Protein AF-A0A183EUF4-F1 (afdb_monomer)

Mean predicted aligned error: 15.84 Å

Structure (mmCIF, N/CA/C/O backbone):
data_AF-A0A183EUF4-F1
#
_entry.id   AF-A0A183EUF4-F1
#
loop_
_atom_site.group_PDB
_atom_site.id
_atom_site.type_symbol
_atom_site.label_atom_id
_atom_site.label_alt_id
_atom_site.label_comp_id
_atom_site.label_asym_id
_atom_site.label_entity_id
_atom_site.label_seq_id
_atom_site.pdbx_PDB_ins_code
_atom_site.Cartn_x
_atom_site.Cartn_y
_atom_site.Cartn_z
_atom_site.occupancy
_atom_site.B_iso_or_equiv
_atom_site.auth_seq_id
_atom_site.auth_comp_id
_atom_site.auth_asym_id
_atom_site.auth_atom_id
_atom_site.pdbx_PDB_model_num
ATOM 1 N N . MET A 1 1 ? 18.475 -4.404 16.623 1.00 36.00 1 MET A N 1
ATOM 2 C CA . MET A 1 1 ? 17.982 -5.031 15.381 1.00 36.00 1 MET A CA 1
ATOM 3 C C . MET A 1 1 ? 16.900 -6.007 15.794 1.00 36.00 1 MET A C 1
ATOM 5 O O . MET A 1 1 ? 17.217 -6.993 16.440 1.00 36.00 1 MET A O 1
ATOM 9 N N . MET A 1 2 ? 15.635 -5.647 15.590 1.00 32.44 2 MET A N 1
ATOM 10 C CA . MET A 1 2 ? 14.497 -6.483 15.981 1.00 32.44 2 MET A CA 1
ATOM 11 C C . MET A 1 2 ? 14.084 -7.273 14.743 1.00 32.44 2 MET A C 1
ATOM 13 O O . MET A 1 2 ? 13.654 -6.675 13.760 1.00 32.44 2 MET A O 1
ATOM 17 N N . LEU A 1 3 ? 14.305 -8.585 14.763 1.00 39.91 3 LEU A N 1
ATOM 18 C CA . LEU A 1 3 ? 13.891 -9.486 13.693 1.00 39.91 3 LEU A CA 1
ATOM 19 C C . LEU A 1 3 ? 12.475 -9.960 14.023 1.00 39.91 3 LEU A C 1
ATOM 21 O O . LEU A 1 3 ? 12.288 -10.732 14.961 1.00 39.91 3 LEU A O 1
ATOM 25 N N . TYR A 1 4 ? 11.480 -9.458 13.295 1.00 48.56 4 TYR A N 1
ATOM 26 C CA . TYR A 1 4 ? 10.120 -9.984 13.360 1.00 48.56 4 TYR A CA 1
ATOM 27 C C . TYR A 1 4 ? 9.988 -11.089 12.320 1.00 48.56 4 TYR A C 1
ATOM 29 O O . TYR A 1 4 ? 10.141 -10.850 11.125 1.00 48.56 4 TYR A O 1
ATOM 37 N N . GLN A 1 5 ? 9.743 -12.305 12.793 1.00 43.00 5 GLN A N 1
ATOM 38 C CA . GLN A 1 5 ? 9.510 -13.462 11.945 1.00 43.00 5 GLN A CA 1
ATOM 39 C C . GLN A 1 5 ? 8.032 -13.465 11.538 1.00 43.00 5 GLN A C 1
ATOM 41 O O . GLN A 1 5 ? 7.161 -13.682 12.377 1.00 43.00 5 GLN A O 1
ATOM 46 N N . GLY A 1 6 ? 7.754 -13.129 10.276 1.00 48.47 6 GLY A N 1
ATOM 47 C CA . GLY A 1 6 ? 6.413 -13.202 9.694 1.00 48.47 6 GLY A CA 1
ATOM 48 C C . GLY A 1 6 ? 6.081 -14.640 9.305 1.00 48.47 6 GLY A C 1
ATOM 49 O O . GLY A 1 6 ? 6.871 -15.285 8.621 1.00 48.47 6 GLY A O 1
ATOM 50 N N . ASP A 1 7 ? 4.943 -15.142 9.777 1.00 56.25 7 ASP A N 1
ATOM 51 C CA . ASP A 1 7 ? 4.400 -16.453 9.415 1.00 56.25 7 ASP A CA 1
ATOM 52 C C . ASP A 1 7 ? 3.824 -16.401 7.988 1.00 56.25 7 ASP A C 1
ATOM 54 O O . ASP A 1 7 ? 2.958 -15.576 7.692 1.00 56.25 7 ASP A O 1
ATOM 58 N N . THR A 1 8 ? 4.330 -17.253 7.095 1.00 58.22 8 THR A N 1
ATOM 59 C CA . THR A 1 8 ? 3.969 -17.353 5.669 1.00 58.22 8 THR A CA 1
ATOM 60 C C . THR A 1 8 ? 2.759 -18.271 5.459 1.00 58.22 8 THR A C 1
ATOM 62 O O . THR A 1 8 ? 2.765 -19.182 4.630 1.00 58.22 8 THR A O 1
ATOM 65 N N . GLY A 1 9 ? 1.701 -18.055 6.241 1.00 50.34 9 GLY A N 1
ATOM 66 C CA . GLY A 1 9 ? 0.510 -18.902 6.259 1.00 50.34 9 GLY A CA 1
ATOM 67 C C . GLY A 1 9 ? -0.759 -18.107 5.987 1.00 50.34 9 GLY A C 1
ATOM 68 O O . GLY A 1 9 ? -1.385 -17.629 6.927 1.00 50.34 9 GLY A O 1
ATOM 69 N N . LEU A 1 10 ? -1.159 -18.042 4.709 1.00 53.03 10 LEU A N 1
ATOM 70 C CA . LEU A 1 10 ? -2.311 -17.295 4.178 1.00 53.03 10 LEU A CA 1
ATOM 71 C C . LEU A 1 10 ? -2.114 -15.776 4.290 1.00 53.03 10 LEU A C 1
ATOM 73 O O . LEU A 1 10 ? -1.574 -15.284 5.272 1.00 53.03 10 LEU A O 1
ATOM 77 N N . ALA A 1 11 ? -2.559 -15.017 3.287 1.00 55.97 11 ALA A N 1
ATOM 78 C CA . ALA A 1 11 ? -2.646 -13.561 3.357 1.00 55.97 11 ALA A CA 1
ATOM 79 C C . ALA A 1 11 ? -3.595 -13.175 4.503 1.00 55.97 11 ALA A C 1
ATOM 81 O O . ALA A 1 11 ? -4.791 -12.976 4.302 1.00 55.97 11 ALA A O 1
ATOM 82 N N . ALA A 1 12 ? -3.087 -13.180 5.732 1.00 57.53 12 ALA A N 1
ATOM 83 C CA . ALA A 1 12 ? -3.870 -12.919 6.913 1.00 57.53 12 ALA A CA 1
ATOM 84 C C . ALA A 1 12 ? -4.299 -11.461 6.820 1.00 57.53 12 ALA A C 1
ATOM 86 O O . ALA A 1 12 ? -3.473 -10.551 6.908 1.00 57.53 12 ALA A O 1
ATOM 87 N N . GLU A 1 13 ? -5.588 -11.228 6.596 1.00 68.44 13 GLU A N 1
ATOM 88 C CA . GLU A 1 13 ? -6.146 -9.895 6.738 1.00 68.44 13 GLU A CA 1
ATOM 89 C C . GLU A 1 13 ? -5.864 -9.433 8.173 1.00 68.44 13 GLU A C 1
ATOM 91 O O . GLU A 1 13 ? -6.372 -9.982 9.156 1.00 68.44 13 GLU A O 1
ATOM 96 N N . ARG A 1 14 ? -4.972 -8.451 8.292 1.00 78.56 14 ARG A N 1
ATOM 97 C CA . ARG A 1 14 ? -4.547 -7.886 9.569 1.00 78.56 14 ARG A CA 1
ATOM 98 C C . ARG A 1 14 ? -5.489 -6.748 9.934 1.00 78.56 14 ARG A C 1
ATOM 100 O O . ARG A 1 14 ? -5.794 -5.883 9.112 1.00 78.56 14 ARG A O 1
ATOM 107 N N . TYR A 1 15 ? -5.921 -6.736 11.190 1.00 86.94 15 TYR A N 1
ATOM 108 C CA . TYR A 1 15 ? -6.834 -5.725 11.711 1.00 86.94 15 TYR A CA 1
ATOM 109 C C . TYR A 1 15 ? -6.322 -5.158 13.026 1.00 86.94 15 TYR A C 1
ATOM 111 O O . TYR A 1 15 ? -5.835 -5.892 13.886 1.00 8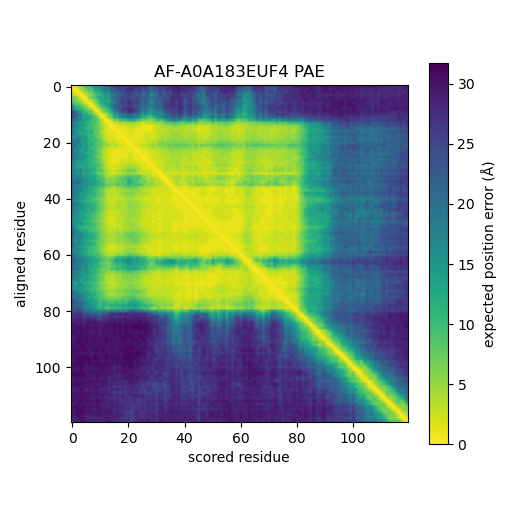6.94 15 TYR A O 1
ATOM 119 N N . LEU A 1 16 ? -6.517 -3.856 13.204 1.00 90.75 16 LEU A N 1
ATOM 120 C CA . LEU A 1 16 ? -6.493 -3.216 14.506 1.00 90.75 16 LEU A CA 1
ATOM 121 C C . LEU A 1 16 ? -7.840 -3.463 15.193 1.00 90.75 16 LEU A C 1
ATOM 123 O O . LEU A 1 16 ? -8.899 -3.176 14.630 1.00 90.75 16 LEU A O 1
ATOM 127 N N . ILE A 1 17 ? -7.805 -3.991 16.415 1.00 95.12 17 ILE A N 1
ATOM 128 C CA . ILE A 1 17 ? -9.001 -4.157 17.243 1.00 95.12 17 ILE A CA 1
ATOM 129 C C . ILE A 1 17 ? -9.105 -2.958 18.181 1.00 95.12 17 ILE A C 1
ATOM 131 O O . ILE A 1 17 ? -8.264 -2.780 19.060 1.00 95.12 17 ILE A O 1
ATOM 135 N N . ALA A 1 18 ? -10.140 -2.145 17.995 1.00 96.06 18 ALA A N 1
ATOM 136 C CA . ALA A 1 18 ? -10.455 -1.023 18.867 1.00 96.06 18 ALA A CA 1
ATOM 137 C C . ALA A 1 18 ? -11.593 -1.422 19.813 1.00 96.06 18 ALA A C 1
ATOM 139 O O . ALA A 1 18 ? -12.670 -1.815 19.365 1.00 96.06 18 ALA A O 1
ATOM 140 N N . VAL A 1 19 ? -11.352 -1.335 21.120 1.00 97.19 19 VAL A N 1
ATOM 141 C CA . VAL A 1 19 ? -12.298 -1.755 22.164 1.00 97.19 19 VAL A CA 1
ATOM 142 C C . VAL A 1 19 ? -12.730 -0.545 22.984 1.00 97.19 19 VAL A C 1
ATOM 144 O O . VAL A 1 19 ? -11.899 0.267 23.384 1.00 97.19 19 VAL A O 1
ATOM 147 N N . SER A 1 20 ? -14.028 -0.447 23.254 1.00 96.88 20 SER A N 1
ATOM 148 C CA . SER A 1 20 ? -14.636 0.511 24.178 1.00 96.88 20 SER A CA 1
ATOM 149 C C . SER A 1 20 ? -15.614 -0.201 25.116 1.00 96.88 20 SER A C 1
ATOM 151 O O . SER A 1 20 ? -15.918 -1.378 24.932 1.00 96.88 20 SER A O 1
ATOM 153 N N . GLU A 1 21 ? -16.160 0.516 26.098 1.00 97.69 21 GLU A N 1
ATOM 154 C CA . GLU A 1 21 ? -17.180 -0.032 27.005 1.00 97.69 21 GLU A CA 1
ATOM 155 C C . GLU A 1 21 ? -18.452 -0.498 26.280 1.00 97.69 21 GLU A C 1
ATOM 157 O O . GLU A 1 21 ? -19.147 -1.391 26.760 1.00 97.69 21 GLU A O 1
ATOM 162 N N . ARG A 1 22 ? -18.780 0.114 25.134 1.00 97.81 22 ARG A N 1
ATOM 163 C CA . ARG A 1 22 ? -20.043 -0.126 24.416 1.00 97.81 22 ARG A CA 1
ATOM 164 C C . ARG A 1 22 ? -19.874 -0.912 23.124 1.00 97.81 22 ARG A C 1
ATOM 166 O O . ARG A 1 22 ? -20.867 -1.380 22.574 1.00 97.81 22 ARG A O 1
ATOM 173 N N . SER A 1 23 ? -18.658 -1.015 22.598 1.00 97.00 23 SER A N 1
ATOM 174 C CA . SER A 1 23 ? -18.431 -1.592 21.275 1.00 97.00 23 SER A CA 1
ATOM 175 C C . SER A 1 23 ? -17.011 -2.104 21.078 1.00 97.00 23 SER A C 1
ATOM 177 O O . SER A 1 23 ? -16.056 -1.629 21.691 1.00 97.00 23 SER A O 1
ATOM 179 N N . VAL A 1 24 ? -16.888 -3.051 20.150 1.00 96.81 24 VAL A N 1
ATOM 180 C CA . VAL A 1 24 ? -15.620 -3.516 19.592 1.00 96.81 24 VAL A CA 1
ATOM 181 C C . VAL A 1 24 ? -15.679 -3.314 18.085 1.00 96.81 24 VAL A C 1
ATOM 183 O O . VAL A 1 24 ? -16.641 -3.734 17.443 1.00 96.81 24 VAL A O 1
ATOM 186 N N . ALA A 1 25 ? -14.656 -2.678 17.524 1.00 95.69 25 ALA A N 1
ATOM 187 C CA . ALA A 1 25 ? -14.523 -2.447 16.095 1.00 95.69 25 ALA A CA 1
ATOM 188 C C . ALA A 1 25 ? -13.251 -3.108 15.554 1.00 95.69 25 ALA A C 1
ATOM 190 O O . ALA A 1 25 ? -12.199 -3.097 16.195 1.00 95.69 25 ALA A O 1
ATOM 191 N N . ARG A 1 26 ? -13.357 -3.666 14.346 1.00 94.44 26 ARG A N 1
ATOM 192 C CA . ARG A 1 26 ? -12.224 -4.166 13.562 1.00 94.44 26 ARG A CA 1
ATOM 193 C C . ARG A 1 26 ? -11.915 -3.146 12.480 1.00 94.44 26 ARG A C 1
ATOM 195 O O . ARG A 1 26 ? -12.774 -2.867 11.649 1.00 94.44 26 ARG A O 1
ATOM 202 N N . VAL A 1 27 ? -10.704 -2.608 12.494 1.00 90.75 27 VAL A N 1
ATOM 203 C CA . VAL A 1 27 ? -10.246 -1.600 11.536 1.00 90.75 27 VAL A CA 1
ATOM 204 C C . VAL A 1 27 ? -9.145 -2.223 10.676 1.00 90.75 27 VAL A C 1
ATOM 206 O O . VAL A 1 27 ? -8.179 -2.737 11.244 1.00 90.75 27 VAL A O 1
ATOM 209 N N . PRO A 1 28 ? -9.268 -2.239 9.336 1.00 88.12 28 PRO A N 1
ATOM 210 C CA . PRO A 1 28 ? -8.175 -2.661 8.463 1.00 88.12 28 PRO A CA 1
ATOM 211 C C . PRO A 1 28 ? -6.914 -1.847 8.759 1.00 88.12 28 PRO A C 1
ATOM 213 O O . PRO A 1 28 ? -7.000 -0.632 8.949 1.00 88.12 28 PRO A O 1
ATOM 216 N N . ILE A 1 29 ? -5.753 -2.504 8.812 1.00 88.19 29 ILE A N 1
ATOM 217 C CA . ILE A 1 29 ? -4.496 -1.819 9.165 1.00 88.19 29 ILE A CA 1
ATOM 218 C C . ILE A 1 29 ? -4.038 -0.810 8.106 1.00 88.19 29 ILE A C 1
ATOM 220 O O . ILE A 1 29 ? -3.322 0.124 8.443 1.00 88.19 29 ILE A O 1
ATOM 224 N N . ALA A 1 30 ? -4.460 -0.982 6.851 1.00 88.38 30 ALA A N 1
ATOM 225 C CA . ALA A 1 30 ? -4.170 -0.063 5.760 1.00 88.38 30 ALA A CA 1
ATOM 226 C C . ALA A 1 30 ? -5.258 -0.140 4.679 1.00 88.38 30 ALA A C 1
ATOM 228 O O . ALA A 1 30 ? -5.987 -1.127 4.581 1.00 88.38 30 ALA A O 1
ATOM 229 N N . HIS A 1 31 ? -5.352 0.910 3.863 1.00 87.00 31 HIS A N 1
ATOM 230 C CA . HIS A 1 31 ? -6.313 1.033 2.761 1.00 87.00 31 HIS A CA 1
ATOM 231 C C . HIS A 1 31 ? -5.580 1.355 1.449 1.00 87.00 31 HIS A C 1
ATOM 233 O O . HIS A 1 31 ? -5.771 2.420 0.860 1.00 87.00 31 HIS A O 1
ATOM 239 N N . CYS A 1 32 ? -4.711 0.441 1.012 1.00 90.50 32 CYS A N 1
ATOM 240 C CA . CYS A 1 32 ? -3.818 0.657 -0.132 1.00 90.50 32 CYS A CA 1
ATOM 241 C C . CYS A 1 32 ? -4.568 0.759 -1.474 1.00 90.50 32 CYS A C 1
ATOM 243 O O . CYS A 1 32 ? -4.198 1.567 -2.322 1.00 90.50 32 CYS A O 1
ATOM 245 N N . ASP A 1 33 ? -5.680 0.031 -1.637 1.00 84.56 33 ASP A N 1
ATOM 246 C CA . ASP A 1 33 ? -6.453 -0.056 -2.891 1.00 84.56 33 ASP A CA 1
ATOM 247 C C . ASP A 1 33 ? -7.065 1.271 -3.377 1.00 84.56 33 ASP A C 1
ATOM 249 O O . ASP A 1 33 ? -7.621 1.345 -4.473 1.00 84.56 33 ASP A O 1
ATOM 253 N N . ARG A 1 34 ? -6.992 2.335 -2.573 1.00 83.19 34 ARG A N 1
ATOM 254 C CA . ARG A 1 34 ? -7.509 3.659 -2.930 1.00 83.19 34 ARG A CA 1
ATOM 255 C C . ARG A 1 34 ? -6.603 4.412 -3.917 1.00 83.19 34 ARG A C 1
ATOM 257 O O . ARG A 1 34 ? -7.056 5.387 -4.514 1.00 83.19 34 ARG A O 1
ATOM 264 N N . PHE A 1 35 ? -5.353 3.983 -4.088 1.00 85.94 35 PHE A N 1
ATOM 265 C CA . PHE A 1 35 ? -4.352 4.688 -4.892 1.00 85.94 35 PHE A CA 1
ATOM 266 C C . PHE A 1 35 ? -4.080 3.946 -6.196 1.00 85.94 35 PHE A C 1
ATOM 268 O O . PHE A 1 35 ? -3.801 2.747 -6.208 1.00 85.94 35 PHE A O 1
ATOM 275 N N . SER A 1 36 ? -4.193 4.675 -7.307 1.00 86.50 36 SER A N 1
ATOM 276 C CA . SER A 1 36 ? -4.275 4.081 -8.648 1.00 86.50 36 SER A CA 1
ATOM 277 C C . SER A 1 36 ? -3.010 4.261 -9.483 1.00 86.50 36 SER A C 1
ATOM 279 O O . SER A 1 36 ? -2.882 3.651 -10.542 1.00 86.50 36 SER A O 1
ATOM 281 N N . SER A 1 37 ? -2.055 5.059 -9.001 1.00 91.88 37 SER A N 1
ATOM 282 C CA . SER A 1 37 ? -0.755 5.248 -9.642 1.00 91.88 37 SER A CA 1
ATOM 283 C C . SER A 1 37 ? 0.402 4.907 -8.707 1.00 91.88 37 SER A C 1
ATOM 285 O O . SER A 1 37 ? 0.302 5.021 -7.484 1.00 91.88 37 SER A O 1
ATOM 287 N N . CYS A 1 38 ? 1.532 4.523 -9.303 1.00 93.44 38 CYS A N 1
ATOM 288 C CA . CYS A 1 38 ? 2.748 4.197 -8.563 1.00 93.44 38 CYS A CA 1
ATOM 289 C C . CYS A 1 38 ? 3.218 5.367 -7.689 1.00 93.44 38 CYS A C 1
ATOM 291 O O . CYS A 1 38 ? 3.491 5.183 -6.505 1.00 93.44 38 CYS A O 1
ATOM 293 N N . ALA A 1 39 ? 3.222 6.586 -8.238 1.00 93.25 39 ALA A N 1
ATOM 294 C CA . ALA A 1 39 ? 3.643 7.772 -7.500 1.00 93.25 39 ALA A CA 1
ATOM 295 C C . ALA A 1 39 ? 2.732 8.074 -6.300 1.00 93.25 39 ALA A C 1
ATOM 297 O O . ALA A 1 39 ? 3.233 8.372 -5.219 1.00 93.25 39 ALA A O 1
ATOM 298 N N . GLU A 1 40 ? 1.411 7.944 -6.461 1.00 93.50 40 GLU A N 1
ATOM 299 C CA . GLU A 1 40 ? 0.464 8.108 -5.352 1.00 93.50 40 GLU A CA 1
ATOM 300 C C . GLU A 1 40 ? 0.663 7.048 -4.267 1.00 93.50 40 GLU A C 1
ATOM 302 O O . GLU A 1 40 ? 0.617 7.383 -3.089 1.00 93.50 40 GLU A O 1
ATOM 307 N N . CYS A 1 41 ? 0.913 5.793 -4.651 1.00 94.19 41 CYS A N 1
ATOM 308 C CA . CYS A 1 41 ? 1.141 4.703 -3.705 1.00 94.19 41 CYS A CA 1
ATOM 309 C C . CYS A 1 41 ? 2.404 4.929 -2.861 1.00 94.19 41 CYS A C 1
ATOM 311 O O . CYS A 1 41 ? 2.371 4.815 -1.637 1.00 94.19 41 CYS A O 1
ATOM 313 N N . VAL A 1 42 ? 3.515 5.307 -3.501 1.00 94.38 42 VAL A N 1
ATOM 314 C CA . VAL A 1 42 ? 4.789 5.568 -2.814 1.00 94.38 42 VAL A CA 1
ATOM 315 C C . VAL A 1 42 ? 4.701 6.819 -1.929 1.00 94.38 42 VAL A C 1
ATOM 317 O O . VAL A 1 42 ? 5.234 6.828 -0.819 1.00 94.38 42 VAL A O 1
ATOM 320 N N . ALA A 1 43 ? 3.963 7.848 -2.360 1.00 93.38 43 ALA A N 1
ATOM 321 C CA . ALA A 1 43 ? 3.757 9.076 -1.591 1.00 93.38 43 ALA A CA 1
ATOM 322 C C . ALA A 1 43 ? 3.020 8.860 -0.256 1.00 93.38 43 ALA A C 1
ATOM 324 O O . ALA A 1 43 ? 3.120 9.710 0.631 1.00 93.38 43 ALA A O 1
ATOM 325 N N . LEU A 1 44 ? 2.323 7.729 -0.076 1.00 92.81 44 LEU A N 1
ATOM 326 C CA . LEU A 1 44 ? 1.694 7.375 1.202 1.00 92.81 44 LEU A CA 1
ATOM 327 C C . LEU A 1 44 ? 2.702 7.203 2.319 1.00 92.81 44 LEU A C 1
ATOM 329 O O . LEU A 1 44 ? 2.373 7.464 3.475 1.00 92.81 44 LEU A O 1
ATOM 333 N N . ARG A 1 45 ? 3.903 6.721 1.974 1.00 93.88 45 ARG A N 1
ATOM 334 C CA . ARG A 1 45 ? 4.944 6.368 2.941 1.00 93.88 45 ARG A CA 1
ATOM 335 C C . ARG A 1 45 ? 4.429 5.421 4.036 1.00 93.88 45 ARG A C 1
ATOM 337 O O . ARG A 1 45 ? 4.949 5.412 5.148 1.00 93.88 45 ARG A O 1
ATOM 344 N N . ASP A 1 46 ? 3.396 4.642 3.718 1.00 93.25 46 ASP A N 1
ATOM 345 C CA . ASP A 1 46 ? 2.784 3.669 4.612 1.00 93.25 46 ASP A CA 1
ATOM 346 C C . ASP A 1 46 ? 3.584 2.359 4.521 1.00 93.25 46 ASP A C 1
ATOM 348 O O . ASP A 1 46 ? 3.641 1.770 3.438 1.00 93.25 46 ASP A O 1
ATOM 352 N N . PRO A 1 47 ? 4.192 1.871 5.619 1.00 91.94 47 PRO A N 1
ATOM 353 C CA . PRO A 1 47 ? 4.946 0.619 5.621 1.00 91.94 47 PRO A CA 1
ATOM 354 C C . PRO A 1 47 ? 4.143 -0.604 5.168 1.00 91.94 47 PRO A C 1
ATOM 356 O O . PRO A 1 47 ? 4.731 -1.601 4.752 1.00 91.94 47 PRO A O 1
ATOM 359 N N . HIS A 1 48 ? 2.814 -0.546 5.254 1.00 90.94 48 HIS A N 1
ATOM 360 C CA . HIS A 1 48 ? 1.926 -1.628 4.854 1.00 90.94 48 HIS A CA 1
ATOM 361 C C . HIS A 1 48 ? 1.533 -1.578 3.377 1.00 90.94 48 HIS A C 1
ATOM 363 O O . HIS A 1 48 ? 1.031 -2.582 2.878 1.00 90.94 48 HIS A O 1
ATOM 369 N N . CYS A 1 49 ? 1.754 -0.464 2.674 1.00 92.38 49 CYS A N 1
ATOM 370 C CA . CYS A 1 49 ? 1.378 -0.311 1.270 1.00 92.38 49 CYS A CA 1
ATOM 371 C C . CYS A 1 49 ? 2.599 -0.246 0.363 1.00 92.38 49 CYS A C 1
ATOM 373 O O . CYS A 1 49 ? 3.530 0.516 0.617 1.00 92.38 49 CYS A O 1
ATOM 375 N N . ALA A 1 50 ? 2.562 -0.991 -0.736 1.00 93.00 50 ALA A N 1
ATOM 376 C CA . ALA A 1 50 ? 3.586 -0.923 -1.766 1.00 93.00 50 ALA A CA 1
ATOM 377 C C . ALA A 1 50 ? 2.966 -1.036 -3.160 1.00 93.00 50 ALA A C 1
ATOM 379 O O . ALA A 1 50 ? 1.880 -1.598 -3.334 1.00 93.00 50 ALA A O 1
ATOM 380 N N . TRP A 1 51 ? 3.647 -0.481 -4.160 1.00 93.38 51 TRP A N 1
ATOM 381 C CA . TRP A 1 51 ? 3.221 -0.608 -5.545 1.00 93.38 51 TRP A CA 1
ATOM 382 C C . TRP A 1 51 ? 3.733 -1.920 -6.126 1.00 93.38 51 TRP A C 1
ATOM 384 O O . TRP A 1 51 ? 4.939 -2.121 -6.234 1.00 93.38 51 TRP A O 1
ATOM 394 N N . ASP A 1 52 ? 2.823 -2.795 -6.527 1.00 91.19 52 ASP A N 1
ATOM 395 C CA . ASP A 1 52 ? 3.148 -4.042 -7.207 1.00 91.19 52 ASP A CA 1
ATOM 396 C C . ASP A 1 52 ? 3.442 -3.775 -8.690 1.00 91.19 52 ASP A C 1
ATOM 398 O O . ASP A 1 52 ? 2.598 -3.282 -9.452 1.00 91.19 52 ASP A O 1
ATOM 402 N N . LEU A 1 53 ? 4.668 -4.092 -9.112 1.00 87.94 53 LEU A N 1
ATOM 403 C CA . LEU A 1 53 ? 5.118 -3.866 -10.480 1.00 87.94 53 LEU A CA 1
ATOM 404 C C . LEU A 1 53 ? 4.509 -4.845 -11.489 1.00 87.94 53 LEU A C 1
ATOM 406 O O . LEU A 1 53 ? 4.466 -4.495 -12.672 1.00 87.94 53 LEU A O 1
ATOM 410 N N . GLU A 1 54 ? 4.034 -6.011 -11.061 1.00 87.94 54 GLU A N 1
ATOM 411 C CA . GLU A 1 54 ? 3.365 -6.996 -11.911 1.00 87.94 54 GLU A CA 1
ATOM 412 C C . GLU A 1 54 ? 1.895 -6.626 -12.102 1.00 87.94 54 GLU A C 1
ATOM 414 O O . GLU A 1 54 ? 1.447 -6.422 -13.233 1.00 87.94 54 GLU A O 1
ATOM 419 N N . THR A 1 55 ? 1.155 -6.458 -11.003 1.00 89.44 55 THR A N 1
ATOM 420 C CA . THR A 1 55 ? -0.295 -6.199 -11.062 1.00 89.44 55 THR A CA 1
ATOM 421 C C . THR A 1 55 ? -0.653 -4.737 -11.325 1.00 89.44 55 THR A C 1
ATOM 423 O O . THR A 1 55 ? -1.811 -4.439 -11.623 1.00 89.44 55 THR A O 1
ATOM 426 N N . LYS A 1 56 ? 0.327 -3.822 -11.261 1.00 90.62 56 LYS A N 1
ATOM 427 C CA . LYS A 1 56 ? 0.154 -2.369 -11.448 1.00 90.62 56 LYS A CA 1
ATOM 428 C C . LYS A 1 56 ? -0.895 -1.782 -10.503 1.00 90.62 56 LYS A C 1
ATOM 430 O O . LYS A 1 56 ? -1.760 -1.008 -10.917 1.00 90.62 56 LYS A O 1
ATOM 435 N N . ARG A 1 57 ? -0.827 -2.171 -9.231 1.00 91.69 57 ARG A N 1
ATOM 436 C CA . ARG A 1 57 ? -1.742 -1.720 -8.179 1.00 91.69 57 ARG A CA 1
ATOM 437 C C . ARG A 1 57 ? -0.984 -1.393 -6.903 1.00 91.69 57 ARG A C 1
ATOM 439 O O . ARG A 1 57 ? 0.049 -1.987 -6.611 1.00 91.69 57 ARG A O 1
ATOM 446 N N . CYS A 1 58 ? -1.540 -0.474 -6.120 1.00 93.06 58 CYS A N 1
ATOM 447 C CA . CYS A 1 58 ? -1.114 -0.281 -4.744 1.00 93.06 58 CYS A CA 1
ATOM 448 C C . CYS A 1 58 ? -1.765 -1.362 -3.877 1.00 93.06 58 CYS A C 1
ATOM 450 O O . CYS A 1 58 ? -2.992 -1.428 -3.796 1.00 93.06 58 CYS A O 1
ATOM 452 N N . VAL A 1 59 ? -0.959 -2.226 -3.265 1.00 91.44 59 VAL A N 1
ATOM 453 C CA . VAL A 1 59 ? -1.436 -3.407 -2.536 1.00 91.44 59 VAL A CA 1
ATOM 454 C C . VAL A 1 59 ? -0.940 -3.410 -1.096 1.00 91.44 59 VAL A C 1
ATOM 456 O O . VAL A 1 59 ? 0.069 -2.787 -0.762 1.00 91.44 59 VAL A O 1
ATOM 459 N N . LEU A 1 60 ? -1.669 -4.125 -0.238 1.00 90.75 60 LEU A N 1
ATOM 460 C CA . LEU A 1 60 ? -1.222 -4.434 1.114 1.00 90.75 60 LEU A CA 1
ATOM 461 C C . LEU A 1 60 ? -0.065 -5.440 1.038 1.00 90.75 60 LEU A C 1
ATOM 463 O O . LEU A 1 60 ? -0.231 -6.537 0.502 1.00 90.75 60 LEU A O 1
ATOM 467 N N . LEU A 1 61 ? 1.090 -5.082 1.596 1.00 87.62 61 LEU A N 1
ATOM 468 C CA . LEU A 1 61 ? 2.278 -5.928 1.611 1.00 87.62 61 LEU A CA 1
ATOM 469 C C . LEU A 1 61 ? 2.080 -7.087 2.598 1.00 87.62 61 LEU A C 1
ATOM 471 O O . LEU A 1 61 ? 2.279 -6.952 3.812 1.00 87.62 61 LEU A O 1
ATOM 475 N N . ASN A 1 62 ? 1.628 -8.217 2.063 1.00 76.75 62 ASN A N 1
ATOM 476 C CA . ASN A 1 62 ? 1.369 -9.451 2.807 1.00 76.75 62 ASN A CA 1
ATOM 477 C C . ASN A 1 62 ? 2.299 -10.599 2.405 1.00 76.75 62 ASN A C 1
ATOM 479 O O . ASN A 1 62 ? 2.455 -11.534 3.184 1.00 76.75 62 ASN A O 1
ATOM 483 N N . ASP A 1 63 ? 2.902 -10.512 1.223 1.00 68.81 63 ASP A N 1
ATOM 484 C CA . ASP A 1 63 ? 3.842 -11.484 0.682 1.00 68.81 63 ASP A CA 1
ATOM 485 C C . ASP A 1 63 ? 5.133 -10.753 0.289 1.00 68.81 63 ASP A C 1
ATOM 487 O O . ASP A 1 63 ? 5.096 -9.588 -0.115 1.00 68.81 63 ASP A O 1
ATOM 491 N N . LEU A 1 64 ? 6.271 -11.417 0.466 1.00 72.06 64 LEU A N 1
ATOM 492 C CA . LEU A 1 64 ? 7.583 -10.915 0.065 1.00 72.06 64 LEU A CA 1
ATOM 493 C C . LEU A 1 64 ? 8.033 -11.504 -1.281 1.00 72.06 64 LEU A C 1
ATOM 495 O O . LEU A 1 64 ? 9.056 -11.068 -1.805 1.00 72.06 64 LEU A O 1
ATOM 499 N N . ASP A 1 65 ? 7.263 -12.425 -1.867 1.00 80.00 65 ASP A N 1
ATOM 500 C CA . ASP A 1 65 ? 7.577 -13.107 -3.130 1.00 80.00 65 ASP A CA 1
ATOM 501 C C . ASP A 1 65 ? 7.206 -12.283 -4.388 1.00 80.00 65 ASP A C 1
ATOM 503 O O . ASP A 1 65 ? 6.888 -12.830 -5.444 1.00 80.00 65 ASP A O 1
ATOM 507 N N . GLY A 1 66 ? 7.275 -10.948 -4.310 1.00 83.19 66 GLY A N 1
ATOM 508 C CA . GLY A 1 66 ? 6.922 -10.030 -5.399 1.00 83.19 66 GLY A CA 1
ATOM 509 C C . GLY A 1 66 ? 7.928 -8.896 -5.606 1.00 83.19 66 GLY A C 1
ATOM 510 O O . GLY A 1 66 ? 8.822 -8.666 -4.791 1.00 83.19 66 GLY A O 1
ATOM 511 N N . THR A 1 67 ? 7.787 -8.164 -6.718 1.00 88.38 67 THR A N 1
ATOM 512 C CA . THR A 1 67 ? 8.595 -6.959 -6.975 1.00 88.38 67 THR A CA 1
ATOM 513 C C . THR A 1 67 ? 7.771 -5.717 -6.668 1.00 88.38 67 THR A C 1
ATOM 515 O O . THR A 1 67 ? 6.830 -5.386 -7.394 1.00 88.38 67 THR A O 1
ATOM 518 N N . TYR A 1 68 ? 8.152 -5.024 -5.600 1.00 91.00 68 TYR A N 1
ATOM 519 C CA . TYR A 1 68 ? 7.408 -3.892 -5.071 1.00 91.00 68 TYR A CA 1
ATOM 520 C C . TYR A 1 68 ? 8.241 -2.611 -5.090 1.00 91.00 68 TYR A C 1
ATOM 522 O O . TYR A 1 68 ? 9.430 -2.637 -4.780 1.00 91.00 68 TYR A O 1
ATOM 530 N N . GLU A 1 69 ? 7.600 -1.487 -5.405 1.00 92.25 69 GLU A N 1
ATOM 531 C CA . GLU A 1 69 ? 8.164 -0.147 -5.232 1.00 92.25 69 GLU A CA 1
ATOM 532 C C . GLU A 1 69 ? 7.573 0.486 -3.966 1.00 92.25 69 GLU A C 1
ATOM 534 O O . GLU A 1 69 ? 6.351 0.597 -3.812 1.00 92.25 69 GLU A O 1
ATOM 539 N N . GLN A 1 70 ? 8.447 0.897 -3.048 1.00 92.88 70 GLN A N 1
ATOM 540 C CA . GLN A 1 70 ? 8.074 1.555 -1.801 1.00 92.88 70 GLN A CA 1
ATOM 541 C C . GLN A 1 70 ? 9.230 2.431 -1.314 1.00 92.88 70 GLN A C 1
ATOM 543 O O . GLN A 1 70 ? 10.380 2.002 -1.285 1.00 92.88 70 GLN A O 1
ATOM 548 N N . ASP A 1 71 ? 8.910 3.635 -0.846 1.00 93.44 71 ASP A N 1
ATOM 549 C CA . ASP A 1 71 ? 9.839 4.466 -0.088 1.00 93.44 71 ASP A CA 1
ATOM 550 C C . ASP A 1 71 ? 9.112 5.124 1.088 1.00 93.44 71 ASP A C 1
ATOM 552 O O . ASP A 1 71 ? 8.453 6.152 0.965 1.00 93.44 71 ASP A O 1
ATOM 556 N N . ILE A 1 72 ? 9.267 4.525 2.265 1.00 94.56 72 ILE A N 1
ATOM 557 C CA . ILE A 1 72 ? 8.684 5.004 3.527 1.00 94.56 72 ILE A CA 1
ATOM 558 C C . ILE A 1 72 ? 9.397 6.283 4.011 1.00 94.56 72 ILE A C 1
ATOM 560 O O . ILE A 1 72 ? 8.830 7.137 4.703 1.00 94.56 72 ILE A O 1
ATOM 564 N N . SER A 1 73 ? 10.674 6.431 3.661 1.00 95.62 73 SER A N 1
ATOM 565 C CA . SER A 1 73 ? 11.560 7.440 4.235 1.00 95.62 73 SER A CA 1
ATOM 566 C C . SER A 1 73 ? 11.412 8.810 3.585 1.00 95.62 73 SER A C 1
ATOM 568 O O . SER A 1 73 ? 11.408 9.812 4.302 1.00 95.62 73 SER A O 1
ATOM 570 N N . THR A 1 74 ? 11.234 8.871 2.266 1.00 93.31 74 THR A N 1
ATOM 571 C CA . THR A 1 74 ? 11.063 10.145 1.553 1.00 93.31 74 THR A CA 1
ATOM 572 C C . THR A 1 74 ? 9.809 10.189 0.689 1.00 93.31 74 THR A C 1
ATOM 574 O O . THR A 1 74 ? 9.305 11.279 0.425 1.00 93.31 74 THR A O 1
ATOM 577 N N . GLY A 1 75 ? 9.237 9.032 0.341 1.00 91.12 75 GLY A N 1
ATOM 578 C CA . GLY A 1 75 ? 8.132 8.943 -0.613 1.00 91.12 75 GLY A CA 1
ATOM 579 C C . GLY A 1 75 ? 8.587 9.188 -2.051 1.00 91.12 75 GLY A C 1
ATOM 580 O O . GLY A 1 75 ? 7.788 9.617 -2.884 1.00 91.12 75 GLY A O 1
ATOM 581 N N . TRP A 1 76 ? 9.868 8.967 -2.356 1.00 90.38 76 TRP A N 1
ATOM 582 C CA . TRP A 1 76 ? 10.413 9.232 -3.676 1.00 90.38 76 TRP A CA 1
ATOM 583 C C . TRP A 1 76 ? 10.085 8.098 -4.647 1.00 90.38 76 TRP A C 1
ATOM 585 O O . TRP A 1 76 ? 10.673 7.025 -4.632 1.00 90.38 76 TRP A O 1
ATOM 595 N N . ALA A 1 77 ? 9.171 8.392 -5.565 1.00 88.69 77 ALA A N 1
ATOM 596 C CA . ALA A 1 77 ? 8.700 7.502 -6.618 1.00 88.69 77 ALA A CA 1
ATOM 597 C C . ALA A 1 77 ? 9.633 7.418 -7.852 1.00 88.69 77 ALA A C 1
ATOM 599 O O . ALA A 1 77 ? 9.147 7.447 -8.982 1.00 88.69 77 ALA A O 1
ATOM 600 N N . GLN A 1 78 ? 10.964 7.365 -7.689 1.00 84.56 78 GLN A N 1
ATOM 601 C CA . GLN A 1 78 ? 11.875 7.307 -8.850 1.00 84.56 78 GLN A CA 1
ATOM 602 C C . GLN A 1 78 ? 11.800 5.969 -9.596 1.00 84.56 78 GLN A C 1
ATOM 604 O O . GLN A 1 78 ? 11.923 5.951 -10.821 1.00 84.56 78 GLN A O 1
ATOM 609 N N . GLY A 1 79 ? 11.617 4.859 -8.871 1.00 81.38 79 GLY A N 1
ATOM 610 C CA . GLY A 1 79 ? 11.511 3.519 -9.453 1.00 81.38 79 GLY A CA 1
ATOM 611 C C . GLY A 1 79 ? 10.159 3.253 -10.113 1.00 81.38 79 GLY A C 1
ATOM 612 O O . GLY A 1 79 ? 9.999 2.274 -10.845 1.00 81.38 79 GLY A O 1
ATOM 613 N N . CYS A 1 80 ? 9.201 4.172 -9.960 1.00 86.69 80 CYS A N 1
ATOM 614 C CA . CYS A 1 80 ? 8.001 4.193 -10.775 1.00 86.69 80 CYS A CA 1
ATOM 615 C C . CYS A 1 80 ? 8.384 4.478 -12.227 1.00 86.69 80 CYS A C 1
ATOM 617 O O . CYS A 1 80 ? 8.517 5.634 -12.630 1.00 86.69 80 CY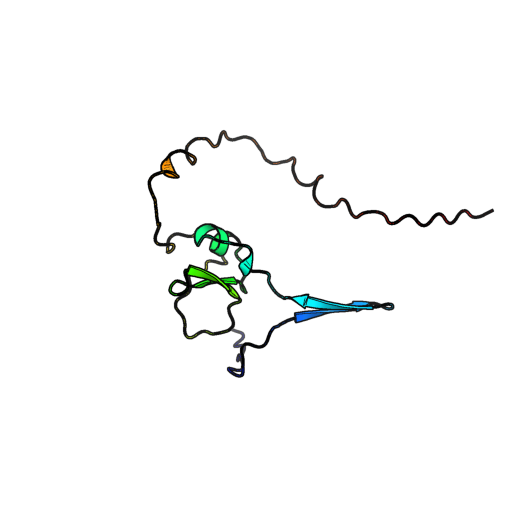S A O 1
ATOM 619 N N . VAL A 1 81 ? 8.538 3.411 -13.020 1.00 71.31 81 VAL A N 1
ATOM 620 C CA . VAL A 1 81 ? 8.651 3.488 -14.480 1.00 71.31 81 VAL A CA 1
ATOM 621 C C . VAL A 1 81 ? 7.481 4.315 -14.969 1.00 71.31 81 VAL A C 1
ATOM 623 O O . VAL A 1 81 ? 6.325 3.886 -14.945 1.00 71.31 81 VAL A O 1
ATOM 626 N N . SER A 1 82 ? 7.781 5.547 -15.339 1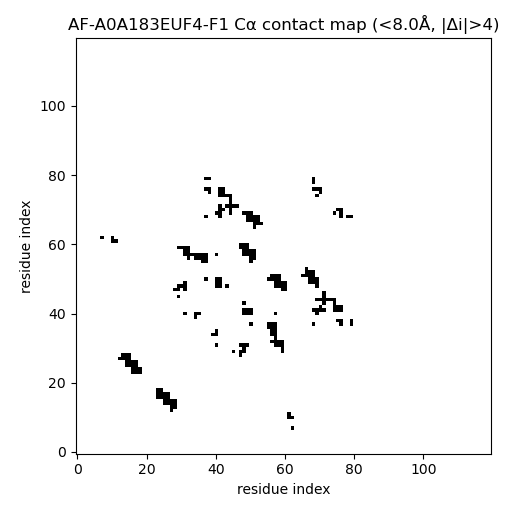.00 56.31 82 SER A N 1
ATOM 627 C CA . SER A 1 82 ? 6.779 6.492 -15.746 1.00 56.31 82 SER A CA 1
ATOM 628 C C . SER A 1 82 ? 6.177 5.979 -17.043 1.00 56.31 82 SER A C 1
ATOM 630 O O . SER A 1 82 ? 6.771 6.062 -18.116 1.00 56.31 82 SER A O 1
ATOM 632 N N . THR A 1 83 ? 4.928 5.523 -16.989 1.00 48.53 83 THR A N 1
ATOM 633 C CA . THR A 1 83 ? 4.032 5.781 -18.109 1.00 48.53 83 TH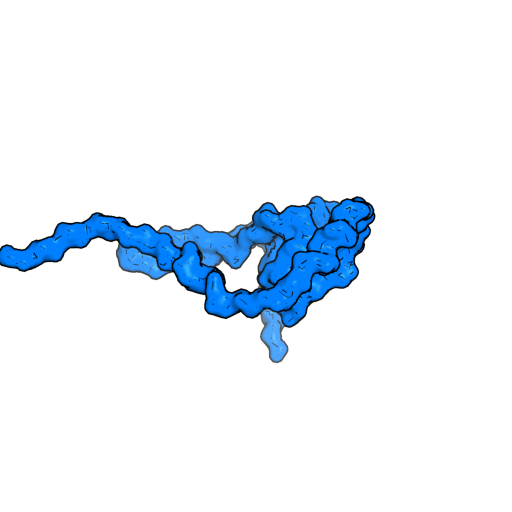R A CA 1
ATOM 634 C C . THR A 1 83 ? 3.808 7.289 -18.132 1.00 48.53 83 THR A 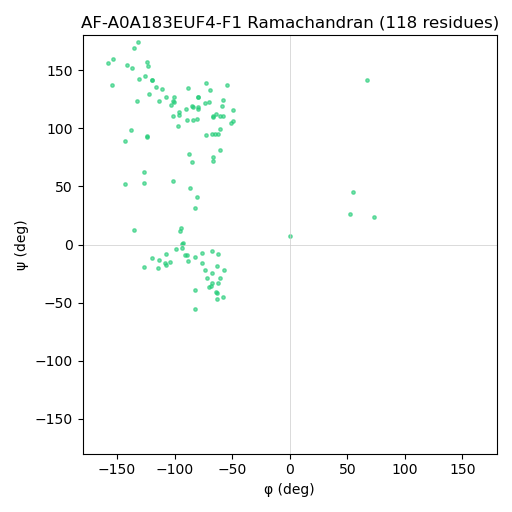C 1
ATOM 636 O O . THR A 1 83 ? 2.744 7.785 -17.775 1.00 48.53 83 THR A O 1
ATOM 639 N N . HIS A 1 84 ? 4.830 8.048 -18.536 1.00 47.19 84 HIS A N 1
ATOM 640 C CA . HIS A 1 84 ? 4.621 9.364 -19.105 1.00 47.19 84 HIS A CA 1
ATOM 641 C C . HIS A 1 84 ? 3.905 9.128 -20.437 1.00 47.19 84 HIS A C 1
ATOM 643 O O . HIS A 1 84 ? 4.485 9.246 -21.513 1.00 47.19 84 HIS A O 1
ATOM 649 N N . SER A 1 85 ? 2.611 8.801 -20.393 1.00 46.28 85 SER A N 1
ATOM 650 C CA . SER A 1 85 ? 1.733 9.247 -21.461 1.00 46.28 85 SER A CA 1
ATOM 651 C C . SER A 1 85 ? 1.770 10.768 -21.379 1.00 46.28 85 SER A C 1
ATOM 653 O O . SER A 1 85 ? 1.130 11.341 -20.504 1.00 46.28 85 SER A O 1
ATOM 655 N N . ALA A 1 86 ? 2.659 11.343 -22.191 1.00 49.84 86 ALA A N 1
ATOM 656 C CA . ALA A 1 86 ? 2.892 12.696 -22.712 1.00 49.84 86 ALA A CA 1
ATOM 657 C C . ALA A 1 86 ? 1.986 13.902 -22.343 1.00 49.84 86 ALA A C 1
ATOM 659 O O . ALA A 1 86 ? 2.177 14.971 -22.908 1.00 49.84 86 ALA A O 1
ATOM 660 N N . LEU A 1 87 ? 1.026 13.808 -21.426 1.00 49.41 87 LEU A N 1
ATOM 661 C CA . LEU A 1 87 ? 0.063 14.862 -21.104 1.00 49.41 87 LEU A CA 1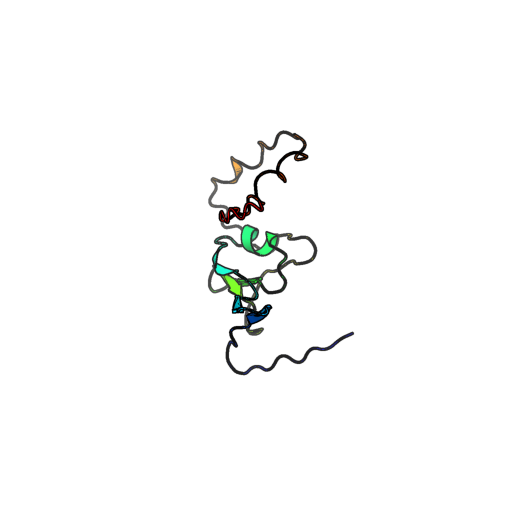
ATOM 662 C C . LEU A 1 87 ? 0.233 15.442 -19.695 1.00 49.41 87 LEU A C 1
ATOM 664 O O . LEU A 1 87 ? -0.287 16.518 -19.423 1.00 49.41 87 LEU A O 1
ATOM 668 N N . GLN A 1 88 ? 1.002 14.799 -18.809 1.00 48.47 88 GLN A N 1
ATOM 669 C CA . GLN A 1 88 ? 1.218 15.311 -17.446 1.00 48.47 88 GLN A CA 1
ATOM 670 C C . GLN A 1 88 ? 2.439 16.234 -17.312 1.00 48.47 88 GLN A C 1
ATOM 672 O O . GLN A 1 88 ? 2.568 16.936 -16.313 1.00 48.47 88 GLN A O 1
ATOM 677 N N . GLN A 1 89 ? 3.273 16.329 -18.356 1.00 48.47 89 GLN A N 1
ATOM 678 C CA . GLN A 1 89 ? 4.287 17.388 -18.459 1.00 48.47 89 GLN A CA 1
ATOM 679 C C . GLN A 1 89 ? 3.675 18.788 -18.652 1.00 48.47 89 GLN A C 1
ATOM 681 O O . GLN A 1 89 ? 4.399 19.770 -18.605 1.00 48.47 89 GLN A O 1
ATOM 686 N N . LEU A 1 90 ? 2.352 18.905 -18.822 1.00 52.16 90 LEU A N 1
ATOM 687 C CA . LEU A 1 90 ? 1.673 20.200 -18.932 1.00 52.16 90 LEU A CA 1
ATOM 688 C C . LEU A 1 90 ? 1.129 20.742 -17.596 1.00 52.16 90 LEU A C 1
ATOM 690 O O . LEU A 1 90 ? 0.593 21.846 -17.588 1.00 52.16 90 LEU A O 1
ATOM 694 N N . PHE A 1 91 ? 1.252 20.013 -16.476 1.00 44.41 91 PHE A N 1
ATOM 695 C CA . PHE A 1 91 ? 0.659 20.429 -15.190 1.00 44.41 91 PHE A CA 1
ATOM 696 C C . PHE A 1 91 ? 1.647 20.649 -14.033 1.00 44.41 91 PHE A C 1
ATOM 698 O O . PHE A 1 91 ? 1.245 21.226 -13.026 1.00 44.41 91 PHE A O 1
ATOM 705 N N . PHE A 1 92 ? 2.920 20.250 -14.144 1.00 43.28 92 PHE A N 1
ATOM 706 C CA . PHE A 1 92 ? 3.882 20.397 -13.035 1.00 43.28 92 PHE A CA 1
ATOM 707 C C . PHE A 1 92 ? 4.653 21.732 -13.010 1.00 43.28 92 PHE A C 1
ATOM 709 O O . PHE A 1 92 ? 5.272 22.045 -11.998 1.00 43.28 92 PHE A O 1
ATOM 716 N N . ASP A 1 93 ? 4.542 22.561 -14.053 1.00 32.47 93 ASP A N 1
ATOM 717 C CA . ASP A 1 93 ? 5.189 23.886 -14.120 1.00 32.47 93 ASP A CA 1
ATOM 718 C C . ASP A 1 93 ? 4.287 25.051 -13.661 1.00 32.47 93 ASP A C 1
ATOM 720 O O . ASP A 1 93 ? 4.604 26.221 -13.870 1.00 32.47 93 ASP A O 1
ATOM 724 N N . ALA A 1 94 ? 3.163 24.761 -12.999 1.00 43.44 94 ALA A N 1
ATOM 725 C CA . ALA A 1 94 ? 2.279 25.781 -12.435 1.00 43.44 94 ALA A CA 1
ATOM 726 C C . ALA A 1 94 ? 1.990 25.541 -10.947 1.00 43.44 94 ALA A C 1
ATOM 728 O O . ALA A 1 94 ? 0.839 25.534 -10.519 1.00 43.44 94 ALA A O 1
ATOM 729 N N . ALA A 1 95 ? 3.035 25.379 -10.137 1.00 43.22 95 ALA A N 1
ATOM 730 C CA . ALA A 1 95 ? 2.934 25.645 -8.706 1.00 43.22 95 ALA A CA 1
ATOM 731 C C . ALA A 1 95 ? 3.456 27.068 -8.436 1.00 43.22 95 ALA A C 1
ATOM 733 O O . ALA A 1 95 ? 4.673 27.270 -8.415 1.00 43.22 95 ALA A O 1
ATOM 734 N N . PRO A 1 96 ? 2.595 28.084 -8.232 1.00 36.19 96 PRO A N 1
ATOM 735 C CA . PRO A 1 96 ? 3.054 29.298 -7.587 1.00 36.19 96 PRO A CA 1
ATOM 736 C C . PRO A 1 96 ? 3.337 28.956 -6.122 1.00 36.19 96 PRO A C 1
ATOM 738 O O . PRO A 1 96 ? 2.535 28.308 -5.450 1.00 36.19 96 PRO A O 1
ATOM 741 N N . ALA A 1 97 ? 4.491 29.385 -5.620 1.00 42.28 97 ALA A N 1
ATOM 742 C CA . ALA A 1 97 ? 4.792 29.329 -4.201 1.00 42.28 97 ALA A CA 1
ATOM 743 C C . ALA A 1 97 ? 3.758 30.172 -3.430 1.00 42.28 97 ALA A C 1
ATOM 745 O O . ALA A 1 97 ? 3.864 31.395 -3.369 1.00 42.28 97 ALA A O 1
ATOM 746 N N . SER A 1 98 ? 2.753 29.526 -2.841 1.00 35.97 98 SER A N 1
ATOM 747 C CA . SER A 1 98 ? 1.882 30.136 -1.839 1.00 35.97 98 SER A CA 1
ATOM 748 C C . SER A 1 98 ? 1.739 29.197 -0.647 1.00 35.97 98 SER A C 1
ATOM 750 O O . SER A 1 98 ? 1.364 28.039 -0.789 1.00 35.97 98 SER A O 1
ATOM 752 N N . SER A 1 99 ? 2.082 29.724 0.522 1.00 38.22 99 SER A N 1
ATOM 753 C CA . SER A 1 99 ? 2.096 29.086 1.835 1.00 38.22 99 SER A CA 1
ATOM 754 C C . SER A 1 99 ? 0.802 28.336 2.188 1.00 38.22 99 SER A C 1
ATOM 756 O O . SER A 1 99 ? -0.228 28.965 2.427 1.00 38.22 99 SER A O 1
ATOM 758 N N . GLU A 1 100 ? 0.859 27.012 2.345 1.00 47.31 100 GLU A N 1
ATOM 759 C CA . GLU A 1 100 ? -0.224 26.219 2.950 1.00 47.31 100 GLU A CA 1
ATOM 760 C C . GLU A 1 100 ? -0.108 26.218 4.484 1.00 47.31 100 GLU A C 1
ATOM 762 O O . GLU A 1 100 ? 0.226 25.219 5.113 1.00 47.31 100 GLU A O 1
ATOM 767 N N . HIS A 1 101 ? -0.388 27.370 5.097 1.00 43.69 101 HIS A N 1
ATOM 768 C CA . HIS A 1 101 ? -0.665 27.475 6.537 1.00 43.69 101 HIS A CA 1
ATOM 769 C C . HIS A 1 101 ? -2.176 27.450 6.852 1.00 43.69 101 HIS A C 1
ATOM 771 O O . HIS A 1 101 ? -2.556 27.735 7.982 1.00 43.69 101 HIS A O 1
ATOM 777 N N . ASP A 1 102 ? -3.046 27.101 5.893 1.00 36.81 102 ASP A N 1
ATOM 778 C CA . ASP A 1 102 ? -4.502 27.264 6.056 1.00 36.81 102 ASP A CA 1
ATOM 779 C C . ASP A 1 102 ? -5.358 26.140 5.433 1.00 36.81 102 ASP A C 1
ATOM 781 O O . ASP A 1 102 ? -6.261 26.381 4.637 1.00 36.81 102 ASP A O 1
ATOM 785 N N . ARG A 1 103 ? -5.071 24.867 5.758 1.00 41.88 103 ARG A N 1
ATOM 786 C CA . ARG A 1 103 ? -5.947 23.728 5.376 1.00 41.88 103 ARG A CA 1
ATOM 787 C C . ARG A 1 103 ? -6.211 22.697 6.477 1.00 41.88 103 ARG A C 1
ATOM 789 O O . ARG A 1 103 ? -6.783 21.646 6.203 1.00 41.88 103 ARG A O 1
ATOM 796 N N . LEU A 1 104 ? -5.874 22.997 7.733 1.00 47.03 104 LEU A N 1
ATOM 797 C CA . LEU A 1 104 ? -6.170 22.107 8.868 1.00 47.03 104 LEU A CA 1
ATOM 798 C C . LEU A 1 104 ? -7.494 22.403 9.592 1.00 47.03 104 LEU A C 1
ATOM 800 O O . LEU A 1 104 ? -7.849 21.668 10.508 1.00 47.03 104 LEU A O 1
ATOM 804 N N . GLN A 1 105 ? -8.283 23.395 9.167 1.00 42.66 105 GLN A N 1
ATOM 805 C CA . GLN A 1 105 ? -9.595 23.660 9.785 1.00 42.66 105 GLN A CA 1
ATOM 806 C C . GLN A 1 105 ? -10.782 22.951 9.103 1.00 42.66 105 GLN A C 1
ATOM 808 O O . GLN A 1 105 ? -11.917 23.096 9.546 1.00 42.66 105 GLN A O 1
ATOM 813 N N . GLY A 1 106 ? -10.546 22.156 8.051 1.00 37.94 106 GLY A N 1
ATOM 814 C CA . GLY A 1 106 ? -11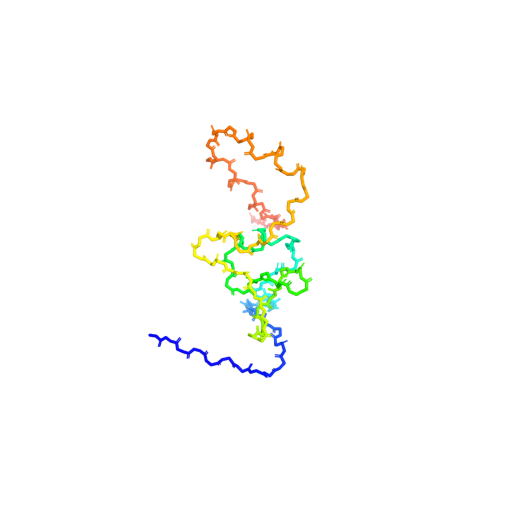.625 21.581 7.233 1.00 37.94 106 GLY A CA 1
ATOM 815 C C . GLY A 1 106 ? -11.954 20.098 7.438 1.00 37.94 106 GLY A C 1
ATOM 816 O O . GLY A 1 106 ? -12.997 19.661 6.964 1.00 37.94 106 GLY A O 1
ATOM 817 N N . ILE A 1 107 ? -11.095 19.307 8.097 1.00 48.56 107 ILE A N 1
ATOM 818 C CA . ILE A 1 107 ? -11.210 17.828 8.079 1.00 48.56 107 ILE A CA 1
ATOM 819 C C . ILE A 1 107 ? -11.708 17.240 9.412 1.00 48.56 107 ILE A C 1
ATOM 821 O O . ILE A 1 107 ? -12.250 16.140 9.430 1.00 48.56 107 ILE A O 1
ATOM 825 N N . PHE A 1 108 ? -11.653 17.988 10.518 1.00 37.19 108 PHE A N 1
ATOM 826 C CA . PHE A 1 108 ? -12.231 17.565 11.801 1.00 37.19 108 PHE A CA 1
ATOM 827 C C . PHE A 1 108 ? -13.575 18.240 12.080 1.00 37.19 108 PHE A C 1
ATOM 829 O O . PHE A 1 108 ? -13.781 18.832 13.136 1.00 37.19 108 PHE A O 1
ATOM 836 N N . LYS A 1 109 ? -14.527 18.125 11.151 1.00 37.62 109 LYS A N 1
ATOM 837 C CA . LYS A 1 109 ? -15.937 18.279 11.514 1.00 37.62 109 LYS A CA 1
ATOM 838 C C . LYS A 1 109 ? -16.439 16.909 11.959 1.00 37.62 109 LYS A C 1
ATOM 840 O O . LYS A 1 109 ? -17.063 16.191 11.192 1.00 37.62 109 LYS A O 1
ATOM 845 N N . PHE A 1 110 ? -16.102 16.529 13.192 1.00 41.09 110 PHE A N 1
ATOM 846 C CA . PHE A 1 110 ? -16.853 15.482 13.873 1.00 41.09 110 PHE A CA 1
ATOM 847 C C . PHE A 1 110 ? -18.287 15.996 13.992 1.00 41.09 110 PHE A C 1
ATOM 849 O O . PHE A 1 110 ? -18.542 16.981 14.686 1.00 41.09 110 PHE A O 1
ATOM 856 N N . GLU A 1 111 ? -19.203 15.378 13.250 1.00 36.16 111 GLU A N 1
ATOM 857 C CA . GLU A 1 111 ? -20.637 15.525 13.451 1.00 36.16 111 GLU A CA 1
ATOM 858 C C . GLU A 1 111 ? -20.941 15.308 14.934 1.00 36.16 111 GLU A C 1
ATOM 860 O O . GLU A 1 111 ? -20.866 14.201 15.466 1.00 36.16 111 GLU A O 1
ATOM 865 N N . HIS A 1 112 ? -21.237 16.410 15.622 1.00 38.78 112 HIS A N 1
ATOM 866 C CA . HIS A 1 112 ? -21.839 16.382 16.938 1.00 38.78 112 HIS A CA 1
ATOM 867 C C . HIS A 1 112 ? -23.256 15.841 16.747 1.00 38.78 112 HIS A C 1
ATOM 869 O O . HIS A 1 112 ? -24.173 16.568 16.367 1.00 38.78 112 HIS A O 1
ATOM 875 N N . LEU A 1 113 ? -23.408 14.530 16.944 1.00 43.94 113 LEU A N 1
ATOM 876 C CA . LEU A 1 113 ? -24.709 13.932 17.181 1.00 43.94 113 LEU A CA 1
ATOM 877 C C . LEU A 1 113 ? -25.300 14.597 18.426 1.00 43.94 113 LEU A C 1
ATOM 879 O O . LEU A 1 113 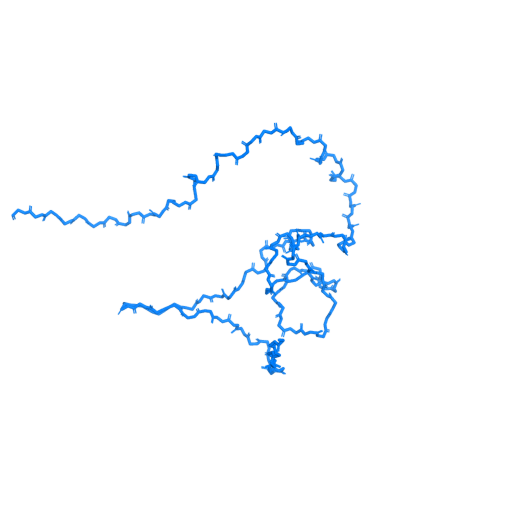? -24.712 14.606 19.506 1.00 43.94 113 LEU A O 1
ATOM 883 N N . ASN A 1 114 ? -26.441 15.216 18.180 1.00 34.81 114 ASN A N 1
ATOM 884 C CA . ASN A 1 114 ? -27.293 15.951 19.088 1.00 34.81 114 ASN A CA 1
ATOM 885 C C . ASN A 1 114 ? -27.739 15.057 20.261 1.00 34.81 114 ASN A C 1
ATOM 887 O O . ASN A 1 114 ? -28.348 14.017 20.029 1.00 34.81 114 ASN A O 1
ATOM 891 N N . GLU A 1 115 ? -27.481 15.468 21.502 1.00 37.62 115 GLU A N 1
ATOM 892 C CA . GLU A 1 115 ? -28.175 14.947 22.686 1.00 37.62 115 GLU A CA 1
ATOM 893 C C . GLU A 1 115 ? -28.361 16.113 23.666 1.00 37.62 115 GLU A C 1
ATOM 895 O O . GLU A 1 115 ? -27.510 16.410 24.509 1.00 37.62 115 GLU A O 1
ATOM 900 N N . GLU A 1 116 ? -29.479 16.821 23.509 1.00 41.28 116 GLU A N 1
ATOM 901 C CA . GLU A 1 116 ? -29.938 17.807 24.477 1.00 41.28 116 GLU A CA 1
ATOM 902 C C . GLU A 1 116 ? -30.265 17.114 25.804 1.00 41.28 116 GLU A C 1
ATOM 904 O O . GLU A 1 116 ? -31.240 16.375 25.929 1.00 41.28 116 GLU A O 1
ATOM 909 N N . ARG A 1 117 ? -29.469 17.396 26.836 1.00 43.41 117 ARG A N 1
ATOM 910 C CA . ARG A 1 117 ? -29.851 17.153 28.228 1.00 43.41 117 ARG A CA 1
ATOM 911 C C . ARG A 1 117 ? -29.740 18.462 29.003 1.00 43.41 117 ARG A C 1
ATOM 913 O O . ARG A 1 117 ? -28.670 18.811 29.494 1.00 43.41 117 ARG A O 1
ATOM 920 N N . GLN A 1 118 ? -30.855 19.185 29.095 1.00 43.22 118 GLN A N 1
ATOM 921 C CA . GLN A 1 118 ? -31.026 20.291 30.039 1.00 43.22 118 GLN A CA 1
ATOM 922 C C . GLN A 1 118 ? -31.185 19.758 31.474 1.00 43.22 118 GLN A C 1
ATOM 924 O O . GLN A 1 118 ? -31.911 18.783 31.680 1.00 43.22 118 GLN A O 1
ATOM 929 N N . PRO A 1 119 ? -30.563 20.409 32.470 1.00 48.56 119 PRO A N 1
ATOM 930 C CA . PRO A 1 119 ? -30.943 20.304 33.871 1.00 48.56 119 PRO A CA 1
ATOM 931 C C . PRO A 1 119 ? -31.776 21.523 34.313 1.00 48.56 119 PRO A C 1
ATOM 933 O O . PRO A 1 119 ? -31.331 22.661 34.165 1.00 48.56 119 PRO A O 1
ATOM 936 N N . HIS A 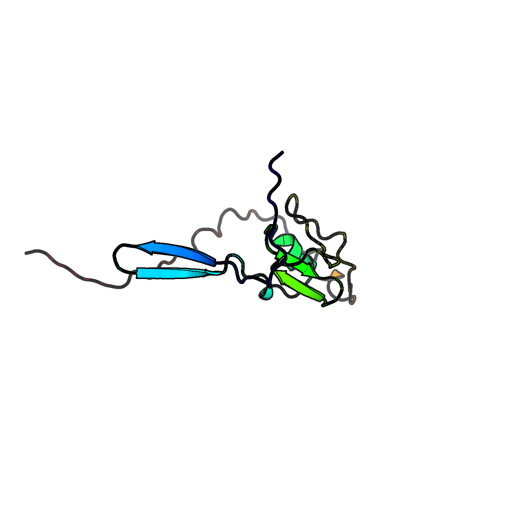1 120 ? -32.947 21.274 34.902 1.00 42.03 120 HIS A N 1
ATOM 937 C CA . HIS A 1 120 ? -33.624 22.151 35.863 1.00 42.03 120 HIS A CA 1
ATOM 938 C C . HIS A 1 120 ? -34.357 21.296 36.894 1.00 42.03 120 HIS A C 1
ATOM 940 O O . HIS A 1 120 ? -34.962 20.280 36.483 1.00 42.03 120 HIS A O 1
#

Foldseek 3Di:
DDDDDDDPDPLPQDWDWDDDPVDIDTHGPDDQQVDQAQLRQQQVLDPQWWQFPVVRGTDGPRDPPGDTDHDNPHSDSPVRPDPPPPPCVVPPPPDDDDDPPPDPVPPPPPPPDDDDDDDD

Solvent-accessible surface area (backbone atoms only — not comparable to full-atom values): 8205 Å² total; per-residue (Å²): 136,86,84,80,84,79,79,94,71,70,81,68,86,59,62,46,78,47,78,56,99,90,49,76,46,79,40,68,74,68,77,31,76,80,29,82,44,52,53,58,26,12,54,62,35,44,90,50,36,27,17,32,70,83,81,64,39,22,35,68,67,71,69,81,92,65,62,65,49,68,26,62,86,80,23,66,45,76,84,45,77,73,82,70,69,85,65,64,83,78,62,74,88,72,72,77,97,68,86,89,85,80,73,82,86,74,78,79,73,73,80,77,78,85,76,91,77,87,87,132

Radius of gyration: 20.62 Å; Cα contacts (8 Å, |Δi|>4): 133; chains: 1; bounding box: 52×49×59 Å

InterPro domains:
  IPR002165 Plexin repeat [PF01437] (31-75)
  IPR016201 PSI domain [SM00423] (31-81)
  IPR027231 Semaphorin [PTHR11036] (12-82)

Nearest PDB structures (foldseek):
  1olz-assembly1_B  TM=8.375E-01  e=8.081E-05  Homo sapiens
  3ol2-assembly1_A-2  TM=8.341E-01  e=1.711E-04  Homo sapiens
  6fkn-assembly1_B  TM=7.337E-01  e=1.598E-04  Drosophila melanogaster
  6fkn-assembly2_D  TM=6.999E-01  e=1.303E-04  Drosophila melanogaster
  8b3k-assembly1_A  TM=7.720E-01  e=1.739E-03  Homo sapiens

Sequence (120 aa):
MMLYQGDTGLAAERYLIAVSERSVARVPIAHCDRFSSCAECVALRDPHCAWDLETKRCVLLNDLDGTYEQDISTGWAQGCVSTHSALQQLFFDAAPASSEHDRLQGIFKFEHLNEERQPH

Secondary structure (DSSP, 8-state):
--------SS----EEEEE-SS-EEEEES--GGG--SHHHHHHT--TTEEEETTTTEEEE---SSS-EE--TTT---SSS-----TTGGGTTT--------S-SSSS-------------

pLDDT: mean 70.28, std 23.31, range [32.44, 97.81]

Organism: NCBI:txid637853